Protein AF-A0A953UZE6-F1 (afdb_monomer_lite)

Foldseek 3Di:
DPLLVLLVVDDLVLLLVQLVCLLVLNNVSSLQSQLVVQLVVLLVVCVVVLVVVLVVLVVVLVPDDPPDPVSVVVNVVSVVVNVLSVVLSVQLSVQLSVLSNVLVVVVSSPCSVLSVQLNVLPPPDPDSSVSNSVSVVVVCVVVVVSVVSSVVSSVVSCCVGVVVVVCVVVVD

Sequence (172 aa):
MRMVDELMRCHASSIYSATRYAEQGRTINFYHIFNMQVRESADEAATPAVSGLKTLLKELREAWDPKRPDTKQSRTYVADLISTIDRKLKEFVERAETVGETTFRPVFEEDDELWRDCLKQRGQGSGYRDRVSKVINDWFHAHRDVPRKVDREVQKAWSSTLLAWANEIAGN

Structure (mmCIF, N/CA/C/O backbone):
data_AF-A0A953UZE6-F1
#
_entry.id   AF-A0A953UZE6-F1
#
loop_
_atom_site.group_PDB
_atom_site.id
_atom_site.type_symbol
_atom_site.label_atom_id
_atom_site.label_alt_id
_atom_site.label_comp_id
_atom_site.label_asym_id
_atom_site.label_entity_id
_atom_site.label_seq_id
_atom_site.pdbx_PDB_ins_code
_atom_site.Cartn_x
_atom_site.Cartn_y
_atom_site.Cartn_z
_atom_site.occupancy
_atom_site.B_iso_or_equiv
_atom_site.auth_seq_id
_atom_site.auth_comp_id
_atom_site.auth_asym_id
_atom_site.auth_atom_id
_atom_site.pdbx_PDB_model_num
ATOM 1 N N . MET A 1 1 ? -3.690 -10.760 5.249 1.00 50.03 1 MET A N 1
ATOM 2 C CA . MET A 1 1 ? -3.431 -9.414 5.793 1.00 50.03 1 MET A CA 1
ATOM 3 C C . MET A 1 1 ? -3.381 -9.497 7.318 1.00 50.03 1 MET A C 1
ATOM 5 O O . MET A 1 1 ? -4.368 -9.914 7.909 1.00 50.03 1 MET A O 1
ATOM 9 N N . ARG A 1 2 ? -2.234 -9.199 7.946 1.00 62.38 2 ARG A N 1
ATOM 10 C CA . ARG A 1 2 ? -1.991 -9.317 9.404 1.00 62.38 2 ARG A CA 1
ATOM 11 C C . ARG A 1 2 ? -2.183 -7.977 10.140 1.00 62.38 2 ARG A C 1
ATOM 13 O O . ARG A 1 2 ? -1.387 -7.590 10.979 1.00 62.38 2 ARG A O 1
ATOM 20 N N . MET A 1 3 ? -3.249 -7.244 9.820 1.00 65.81 3 MET A N 1
ATOM 21 C CA . MET A 1 3 ? -3.490 -5.892 10.361 1.00 65.81 3 MET A CA 1
ATOM 22 C C . MET A 1 3 ? -3.588 -5.812 11.886 1.00 65.81 3 MET A C 1
ATOM 24 O O . MET A 1 3 ? -3.191 -4.817 12.483 1.00 65.81 3 MET A O 1
ATOM 28 N N . VAL A 1 4 ? -4.101 -6.863 12.519 1.00 67.81 4 VAL A N 1
ATOM 29 C CA . VAL A 1 4 ? -4.247 -6.930 13.977 1.00 67.81 4 VAL A CA 1
ATOM 30 C C . VAL A 1 4 ? -2.894 -7.135 14.670 1.00 67.81 4 VAL A C 1
ATOM 32 O O . VAL A 1 4 ? -2.704 -6.673 15.793 1.00 67.81 4 VAL A O 1
ATOM 35 N N . ASP A 1 5 ? -1.923 -7.755 13.995 1.00 69.81 5 ASP A N 1
ATOM 36 C CA . ASP A 1 5 ? -0.592 -7.996 14.560 1.00 69.81 5 ASP A CA 1
ATOM 37 C C . ASP A 1 5 ? 0.222 -6.696 14.672 1.00 69.81 5 ASP A C 1
ATOM 39 O O . ASP A 1 5 ? 1.043 -6.556 15.577 1.00 69.81 5 ASP A O 1
ATOM 43 N N . GLU A 1 6 ? -0.038 -5.706 13.816 1.00 67.50 6 GLU A N 1
ATOM 44 C CA . GLU A 1 6 ? 0.666 -4.418 13.863 1.00 67.50 6 GLU A CA 1
ATOM 45 C C . GLU A 1 6 ? 0.171 -3.536 15.014 1.00 67.50 6 GLU A C 1
ATOM 47 O O . GLU A 1 6 ? 0.960 -2.901 15.716 1.00 67.50 6 GLU A O 1
ATOM 52 N N . LEU A 1 7 ? -1.126 -3.615 15.332 1.00 66.31 7 LEU A N 1
ATOM 53 C CA . LEU A 1 7 ? -1.678 -3.038 16.561 1.00 66.31 7 LEU A CA 1
ATOM 54 C C . LEU A 1 7 ? -1.009 -3.606 17.814 1.00 66.31 7 LEU A C 1
ATOM 56 O O . LEU A 1 7 ? -0.809 -2.888 18.796 1.00 66.31 7 LEU A O 1
ATOM 60 N N . MET A 1 8 ? -0.600 -4.877 17.775 1.00 66.00 8 MET A N 1
ATOM 61 C CA . MET A 1 8 ? 0.128 -5.502 18.876 1.00 66.00 8 MET A CA 1
ATOM 62 C C . MET A 1 8 ? 1.528 -4.918 19.079 1.00 66.00 8 MET A C 1
ATOM 64 O O . MET A 1 8 ? 2.077 -5.049 20.172 1.00 66.00 8 MET A O 1
ATOM 68 N N . ARG A 1 9 ? 2.115 -4.237 18.092 1.00 67.06 9 ARG A N 1
ATOM 69 C CA . ARG A 1 9 ? 3.428 -3.589 18.238 1.00 67.06 9 ARG A CA 1
ATOM 70 C C . ARG A 1 9 ? 3.341 -2.213 18.898 1.00 67.06 9 ARG A C 1
ATOM 72 O O . ARG A 1 9 ? 4.339 -1.728 19.429 1.00 67.06 9 ARG A O 1
ATOM 79 N N . CYS A 1 10 ? 2.157 -1.605 18.950 1.00 62.56 10 CYS A N 1
ATOM 80 C CA . CYS A 1 10 ? 1.950 -0.333 19.632 1.00 62.56 10 CYS A CA 1
ATOM 81 C C . CYS A 1 10 ? 1.932 -0.485 21.163 1.00 62.56 10 CYS A C 1
ATOM 83 O O . CYS A 1 10 ? 1.447 -1.472 21.726 1.00 62.56 10 CYS A O 1
ATOM 85 N N . HIS A 1 11 ? 2.421 0.541 21.865 1.00 58.88 11 HIS A N 1
ATOM 86 C CA . HIS A 1 11 ? 2.312 0.598 23.320 1.00 58.88 11 HIS A CA 1
ATOM 87 C C . HIS A 1 11 ? 0.842 0.760 23.746 1.00 58.88 11 HIS A C 1
ATOM 89 O O . HIS A 1 11 ? 0.073 1.491 23.119 1.00 58.88 11 HIS A O 1
ATOM 95 N N . ALA A 1 12 ? 0.450 0.128 24.857 1.00 64.62 12 ALA A N 1
ATOM 96 C CA . ALA A 1 12 ? -0.930 0.144 25.350 1.00 64.62 12 ALA A CA 1
ATOM 97 C C . ALA A 1 12 ? -1.476 1.569 25.587 1.00 64.62 12 ALA A C 1
ATOM 99 O O . ALA A 1 12 ? -2.662 1.819 25.380 1.00 64.62 12 ALA A O 1
ATOM 100 N N . SER A 1 13 ? -0.619 2.520 25.980 1.00 64.25 13 SER A N 1
ATOM 101 C CA . SER A 1 13 ? -1.008 3.932 26.127 1.00 64.25 13 SER A CA 1
ATOM 102 C C . SER A 1 13 ? -1.227 4.652 24.793 1.00 64.25 13 SER A C 1
ATOM 104 O O . SER A 1 13 ? -2.052 5.565 24.745 1.00 64.25 13 SER A O 1
ATOM 106 N N . SER A 1 14 ? -0.540 4.247 23.720 1.00 66.44 14 SER A N 1
ATOM 107 C CA . SER A 1 14 ? -0.747 4.777 22.367 1.00 66.44 14 SER A CA 1
ATOM 108 C C . SER A 1 14 ? -2.085 4.301 21.818 1.00 66.44 14 SER A C 1
ATOM 110 O O . SER A 1 14 ? -2.867 5.115 21.338 1.00 66.44 14 SER A O 1
ATOM 112 N N . ILE A 1 15 ? -2.392 3.013 22.011 1.00 68.31 15 ILE A N 1
ATOM 113 C CA . ILE A 1 15 ? -3.694 2.423 21.679 1.00 68.31 15 ILE A CA 1
ATOM 114 C C . ILE A 1 15 ? -4.797 3.127 22.465 1.00 68.31 15 ILE A C 1
ATOM 116 O O . ILE A 1 15 ? -5.766 3.582 21.877 1.00 68.31 15 ILE A O 1
ATOM 120 N N . TYR A 1 16 ? -4.630 3.294 23.780 1.00 69.19 16 TYR A N 1
ATOM 121 C CA . TYR A 1 16 ? -5.621 3.986 24.603 1.00 69.19 16 TYR A CA 1
ATOM 122 C C . TYR A 1 16 ? -5.838 5.446 24.195 1.00 69.19 16 TYR A C 1
ATOM 124 O O . TYR A 1 16 ? -6.974 5.911 24.134 1.00 69.19 16 TYR A O 1
ATOM 132 N N . SER A 1 17 ? -4.759 6.185 23.932 1.00 67.44 17 SER A N 1
ATOM 133 C CA . SER A 1 17 ? -4.872 7.562 23.449 1.00 67.44 17 SER A CA 1
ATOM 134 C C . SER A 1 17 ? -5.654 7.589 22.141 1.00 67.44 17 SER A C 1
ATOM 136 O O . SER A 1 17 ? -6.606 8.349 22.013 1.00 67.44 17 SER A O 1
ATOM 138 N N . ALA A 1 18 ? -5.314 6.703 21.209 1.00 67.88 18 ALA A N 1
ATOM 139 C CA . ALA A 1 18 ? -5.953 6.635 19.909 1.00 67.88 18 ALA A CA 1
ATOM 140 C C . ALA A 1 18 ? -7.442 6.229 19.999 1.00 67.88 18 ALA A C 1
ATOM 142 O O . ALA A 1 18 ? -8.262 6.864 19.346 1.00 67.88 18 ALA A O 1
ATOM 143 N N . THR A 1 19 ? -7.822 5.290 20.879 1.00 68.44 19 THR A N 1
ATOM 144 C CA . THR A 1 19 ? -9.236 4.940 21.133 1.00 68.44 19 THR A CA 1
ATOM 145 C C . THR A 1 19 ? -10.001 6.068 21.826 1.00 68.44 19 THR A C 1
ATOM 147 O O . THR A 1 19 ? -11.148 6.338 21.496 1.00 68.44 19 THR A O 1
ATOM 150 N N . ARG A 1 20 ? -9.381 6.762 22.792 1.00 67.00 20 ARG A N 1
ATOM 151 C CA . ARG A 1 20 ? -10.023 7.854 23.546 1.00 67.00 20 ARG A CA 1
ATOM 152 C C . ARG A 1 20 ? -10.293 9.066 22.668 1.00 67.00 20 ARG A C 1
ATOM 154 O O . ARG A 1 20 ? -11.317 9.722 22.815 1.00 67.00 20 ARG A O 1
ATOM 161 N N . TYR A 1 21 ? -9.344 9.393 21.802 1.00 64.88 21 TYR A N 1
ATOM 162 C CA . TYR A 1 21 ? -9.505 10.487 20.861 1.00 64.88 21 TYR A CA 1
ATOM 163 C C . TYR A 1 21 ? -10.455 10.126 19.719 1.00 64.88 21 TYR A C 1
ATOM 165 O O . TYR A 1 21 ? -10.995 11.038 19.101 1.00 64.88 21 TYR A O 1
ATOM 173 N N . ALA A 1 22 ? -10.719 8.836 19.487 1.00 61.31 22 ALA A N 1
ATOM 174 C CA . ALA A 1 22 ? -11.682 8.403 18.490 1.00 61.31 22 ALA A CA 1
ATOM 175 C C . ALA A 1 22 ? -13.119 8.817 18.812 1.00 61.31 22 ALA A C 1
ATOM 177 O O . ALA A 1 22 ? -13.732 9.506 18.005 1.00 61.31 22 ALA A O 1
ATOM 178 N N . GLU A 1 23 ? -13.577 8.578 20.044 1.00 57.94 23 GLU A N 1
ATOM 179 C CA . GLU A 1 23 ? -14.862 9.105 20.543 1.00 57.94 23 GLU A CA 1
ATOM 180 C C . GLU A 1 23 ? -14.940 10.649 20.539 1.00 57.94 23 GLU A C 1
ATOM 182 O O . GLU A 1 23 ? -16.007 11.227 20.726 1.00 57.94 23 GLU A O 1
ATOM 187 N N . GLN A 1 24 ? -13.809 11.344 20.365 1.00 62.62 24 GLN A N 1
ATOM 188 C CA . GLN A 1 24 ? -13.719 12.808 20.320 1.00 62.62 24 GLN A CA 1
ATOM 189 C C . GLN A 1 24 ? -13.475 13.353 18.900 1.00 62.62 24 GLN A C 1
ATOM 191 O O . GLN A 1 24 ? -13.168 14.539 18.758 1.00 62.62 24 GLN A O 1
ATOM 196 N N . GLY A 1 25 ? -13.546 12.507 17.863 1.00 53.44 25 GLY A N 1
ATOM 197 C CA . GLY A 1 25 ? -13.316 12.898 16.465 1.00 53.44 25 GLY A CA 1
ATOM 198 C C . GLY A 1 25 ? -11.860 13.260 16.130 1.00 53.44 25 GLY A C 1
ATOM 199 O O . GLY A 1 25 ? -11.604 14.046 15.223 1.00 53.44 25 GLY A O 1
ATOM 200 N N . ARG A 1 26 ? -10.882 12.747 16.888 1.00 53.38 26 ARG A N 1
ATOM 201 C CA . ARG A 1 26 ? -9.434 13.021 16.752 1.00 53.38 26 ARG A CA 1
ATOM 202 C C . ARG A 1 26 ? -8.648 11.718 16.516 1.00 53.38 26 ARG A C 1
ATOM 204 O O . ARG A 1 26 ? -7.727 11.367 17.245 1.00 53.38 26 ARG A O 1
ATOM 211 N N . THR A 1 27 ? -9.023 10.978 15.484 1.00 55.41 27 THR A N 1
ATOM 212 C CA . THR A 1 27 ? -8.652 9.573 15.198 1.00 55.41 27 THR A CA 1
ATOM 213 C C . THR A 1 27 ? -7.333 9.351 14.446 1.00 55.41 27 THR A C 1
ATOM 215 O O . THR A 1 27 ? -7.016 8.213 14.100 1.00 55.41 27 THR A O 1
ATOM 218 N N . ILE A 1 28 ? -6.528 10.398 14.230 1.00 54.62 28 ILE A N 1
ATOM 219 C CA . ILE A 1 28 ? -5.357 10.412 13.321 1.00 54.62 28 ILE A CA 1
ATOM 220 C C . ILE A 1 28 ? -4.417 9.200 13.498 1.00 54.62 28 ILE A C 1
ATOM 222 O O . ILE A 1 28 ? -3.825 8.729 12.531 1.00 54.62 28 ILE A O 1
ATOM 226 N N . ASN A 1 29 ? -4.298 8.655 14.713 1.00 67.19 29 ASN A N 1
ATOM 227 C CA . ASN A 1 29 ? -3.326 7.605 15.013 1.00 67.19 29 ASN A CA 1
ATOM 228 C C . ASN A 1 29 ? -3.751 6.185 14.578 1.00 67.19 29 ASN A C 1
ATOM 230 O O . ASN A 1 29 ? -2.892 5.397 14.198 1.00 67.19 29 ASN A O 1
ATOM 234 N N . PHE A 1 30 ? -5.045 5.832 14.607 1.00 70.94 30 PHE A N 1
ATOM 235 C CA . PHE A 1 30 ? -5.474 4.458 14.281 1.00 70.94 30 PHE A CA 1
ATOM 236 C C . PHE A 1 30 ? -5.457 4.192 12.775 1.00 70.94 30 PHE A C 1
ATOM 238 O O . PHE A 1 30 ? -4.978 3.150 12.336 1.00 70.94 30 PHE A O 1
ATOM 245 N N . TYR A 1 31 ? -5.922 5.152 11.972 1.00 76.25 31 TYR A N 1
ATOM 246 C CA . TYR A 1 31 ? -5.937 5.011 10.510 1.00 76.25 31 TYR A CA 1
ATOM 247 C C . TYR A 1 31 ? -4.535 4.956 9.954 1.00 76.25 31 TYR A C 1
ATOM 249 O O . TYR A 1 31 ? -4.252 4.123 9.106 1.00 76.25 31 TYR A O 1
ATOM 257 N N . HIS A 1 32 ? -3.638 5.777 10.495 1.00 78.00 32 HIS A N 1
ATOM 258 C CA . HIS A 1 32 ? -2.248 5.773 10.082 1.00 78.00 32 HIS A CA 1
ATOM 259 C C . HIS A 1 32 ? -1.605 4.382 10.221 1.00 78.00 32 HIS A C 1
ATOM 261 O O . HIS A 1 32 ? -0.961 3.931 9.279 1.00 78.00 32 HIS A O 1
ATOM 267 N N . ILE A 1 33 ? -1.861 3.660 11.323 1.00 79.88 33 ILE A N 1
ATOM 268 C CA . ILE A 1 33 ? -1.364 2.283 11.518 1.00 79.88 33 ILE A CA 1
ATOM 269 C C . ILE A 1 33 ? -1.878 1.351 10.412 1.00 79.88 33 ILE A C 1
ATOM 271 O O . ILE A 1 33 ? -1.099 0.619 9.803 1.00 79.88 33 ILE A O 1
ATOM 275 N N . PHE A 1 34 ? -3.177 1.389 10.110 1.00 82.50 34 PHE A N 1
ATOM 276 C CA . PHE A 1 34 ? -3.745 0.527 9.072 1.00 82.50 34 PHE A CA 1
ATOM 277 C C . PHE A 1 34 ? -3.267 0.900 7.666 1.00 82.50 34 PHE A C 1
ATOM 279 O O . PHE A 1 34 ? -2.978 0.009 6.871 1.00 82.50 34 PHE A O 1
ATOM 286 N N . ASN A 1 35 ? -3.137 2.191 7.359 1.00 85.50 35 ASN A N 1
ATOM 287 C CA . ASN A 1 35 ? -2.665 2.671 6.059 1.00 85.50 35 ASN A CA 1
ATOM 288 C C . ASN A 1 35 ? -1.215 2.243 5.817 1.00 85.50 35 ASN A C 1
ATOM 290 O O . ASN A 1 35 ? -0.897 1.721 4.747 1.00 85.50 35 ASN A O 1
ATOM 294 N N . MET A 1 36 ? -0.364 2.387 6.839 1.00 85.19 36 MET A N 1
ATOM 295 C CA . MET A 1 36 ? 1.013 1.896 6.822 1.00 85.19 36 MET A CA 1
ATOM 296 C C . MET A 1 36 ? 1.058 0.380 6.619 1.00 85.19 36 MET A C 1
ATOM 298 O O . MET A 1 36 ? 1.829 -0.100 5.796 1.00 85.19 36 MET A O 1
ATOM 302 N N . GLN A 1 37 ? 0.163 -0.382 7.253 1.00 86.44 37 GLN A N 1
ATOM 303 C CA . GLN A 1 37 ? 0.103 -1.824 7.019 1.00 86.44 37 GLN A CA 1
ATOM 304 C C . GLN A 1 37 ? -0.305 -2.182 5.581 1.00 86.44 37 GLN A C 1
ATOM 306 O O . GLN A 1 37 ? 0.212 -3.154 5.024 1.00 86.44 37 GLN A O 1
ATOM 311 N N . VAL A 1 38 ? -1.241 -1.446 4.965 1.00 90.44 38 VAL A N 1
ATOM 312 C CA . VAL A 1 38 ? -1.599 -1.660 3.549 1.00 90.44 38 VAL A CA 1
ATOM 313 C C . VAL A 1 38 ? -0.391 -1.392 2.660 1.00 90.44 38 VAL A C 1
ATOM 315 O O . VAL A 1 38 ? -0.090 -2.206 1.788 1.00 90.44 38 VAL A O 1
ATOM 318 N N . ARG A 1 39 ? 0.319 -0.290 2.919 1.00 92.75 39 ARG A N 1
ATOM 319 C CA . ARG A 1 39 ? 1.554 0.086 2.229 1.00 92.75 39 ARG A CA 1
ATOM 320 C C . ARG A 1 39 ? 2.602 -1.028 2.306 1.00 92.75 39 ARG A C 1
ATOM 322 O O . ARG A 1 39 ? 3.094 -1.465 1.271 1.00 92.75 39 ARG A O 1
ATOM 329 N N . GLU A 1 40 ? 2.906 -1.504 3.509 1.00 90.88 40 GLU A N 1
ATOM 330 C CA . GLU A 1 40 ? 3.897 -2.562 3.745 1.00 90.88 40 GLU A CA 1
ATOM 331 C C . GLU A 1 40 ? 3.486 -3.881 3.090 1.00 90.88 40 GLU A C 1
ATOM 333 O O . GLU A 1 40 ? 4.273 -4.488 2.372 1.00 90.88 40 GLU A O 1
ATOM 338 N N . SER A 1 41 ? 2.223 -4.289 3.246 1.00 89.38 41 SER A N 1
ATOM 339 C CA . SER A 1 41 ? 1.722 -5.531 2.638 1.00 89.38 41 SER A CA 1
ATOM 340 C C . SER A 1 41 ? 1.776 -5.477 1.106 1.00 89.38 41 SER A C 1
ATOM 342 O O . SER A 1 41 ? 2.034 -6.489 0.455 1.00 89.38 41 SER A O 1
ATOM 344 N N . ALA A 1 42 ? 1.519 -4.304 0.521 1.00 92.88 42 ALA A N 1
ATOM 345 C CA . ALA A 1 42 ? 1.618 -4.087 -0.916 1.00 92.88 42 ALA A CA 1
ATOM 346 C C . ALA A 1 42 ? 3.076 -4.151 -1.398 1.00 92.88 42 ALA A C 1
ATOM 348 O O . ALA A 1 42 ? 3.351 -4.804 -2.406 1.00 92.88 42 ALA A O 1
ATOM 349 N N . ASP A 1 43 ? 4.005 -3.524 -0.673 1.00 94.12 43 ASP A N 1
ATOM 350 C CA . ASP A 1 43 ? 5.436 -3.555 -0.989 1.00 94.12 43 ASP A CA 1
ATOM 351 C C . ASP A 1 43 ? 6.014 -4.975 -0.885 1.00 94.12 43 ASP A C 1
ATOM 353 O O . ASP A 1 43 ? 6.666 -5.458 -1.816 1.00 94.12 43 ASP A O 1
ATOM 357 N N . GLU A 1 44 ? 5.686 -5.701 0.188 1.00 93.06 44 GLU A N 1
ATOM 358 C CA . GLU A 1 44 ? 6.066 -7.105 0.379 1.00 93.06 44 GLU A CA 1
ATOM 359 C C . GLU A 1 44 ? 5.547 -8.000 -0.754 1.00 93.06 44 GLU A C 1
ATOM 361 O O . GLU A 1 44 ? 6.278 -8.856 -1.258 1.00 93.06 44 GLU A O 1
ATOM 366 N N . ALA A 1 45 ? 4.300 -7.796 -1.192 1.00 91.19 45 ALA A N 1
ATOM 367 C CA . ALA A 1 45 ? 3.701 -8.576 -2.271 1.00 91.19 45 ALA A CA 1
ATOM 368 C C . ALA A 1 45 ? 4.306 -8.256 -3.650 1.00 91.19 45 ALA A C 1
ATOM 370 O O . ALA A 1 45 ? 4.451 -9.151 -4.487 1.00 91.19 45 ALA A O 1
ATOM 371 N N . ALA A 1 46 ? 4.663 -6.995 -3.902 1.00 93.25 46 ALA A N 1
ATOM 372 C CA . ALA A 1 46 ? 5.203 -6.543 -5.183 1.00 93.25 46 ALA A CA 1
ATOM 373 C C . ALA A 1 46 ? 6.706 -6.819 -5.346 1.00 93.25 46 ALA A C 1
ATOM 375 O O . ALA A 1 46 ? 7.175 -7.085 -6.461 1.00 93.25 46 ALA A O 1
ATOM 376 N N . THR A 1 47 ? 7.461 -6.769 -4.247 1.00 93.06 47 THR A N 1
ATOM 377 C CA . THR A 1 47 ? 8.928 -6.845 -4.243 1.00 93.06 47 THR A CA 1
ATOM 378 C C . THR A 1 47 ? 9.487 -8.063 -4.986 1.00 93.06 47 THR A C 1
ATOM 380 O O . THR A 1 47 ? 10.411 -7.869 -5.783 1.00 93.06 47 THR A O 1
ATOM 383 N N . PRO A 1 48 ? 8.970 -9.297 -4.817 1.00 94.62 48 PRO A N 1
ATOM 384 C CA . PRO A 1 48 ? 9.496 -10.461 -5.530 1.00 94.62 48 PRO A CA 1
ATOM 385 C C . PRO A 1 48 ? 9.395 -10.331 -7.056 1.00 94.62 48 PRO A C 1
ATOM 387 O O . PRO A 1 48 ? 10.374 -10.583 -7.760 1.00 94.62 48 PRO A O 1
ATOM 390 N N . ALA A 1 49 ? 8.244 -9.887 -7.570 1.00 91.50 49 ALA A N 1
ATOM 391 C CA . ALA A 1 49 ? 8.016 -9.740 -9.008 1.00 91.50 49 ALA A CA 1
ATOM 392 C C . ALA A 1 49 ? 8.900 -8.637 -9.609 1.00 91.50 49 ALA A C 1
ATOM 394 O O . ALA A 1 49 ? 9.555 -8.841 -10.634 1.00 91.50 49 ALA A O 1
ATOM 395 N N . VAL A 1 50 ? 8.975 -7.486 -8.934 1.00 93.62 50 VAL A N 1
ATOM 396 C CA . VAL A 1 50 ? 9.818 -6.361 -9.361 1.00 93.62 50 VAL A CA 1
ATOM 397 C C . VAL A 1 50 ? 11.301 -6.728 -9.308 1.00 93.62 50 VAL A C 1
ATOM 399 O O . VAL A 1 50 ? 12.045 -6.439 -10.246 1.00 93.62 50 VAL A O 1
ATOM 402 N N . SER A 1 51 ? 11.739 -7.404 -8.247 1.00 94.38 51 SER A N 1
ATOM 403 C CA . SER A 1 51 ? 13.132 -7.833 -8.098 1.00 94.38 51 SER A CA 1
ATOM 404 C C . SER A 1 51 ? 13.529 -8.838 -9.174 1.00 94.38 51 SER A C 1
ATOM 406 O O . SER A 1 51 ? 14.593 -8.683 -9.770 1.00 94.38 51 SER A O 1
ATOM 408 N N . GLY A 1 52 ? 12.663 -9.809 -9.483 1.00 94.31 52 GLY A N 1
ATOM 409 C CA . GLY A 1 52 ? 12.892 -10.770 -10.564 1.00 94.31 52 GLY A CA 1
ATOM 410 C C . GLY A 1 52 ? 13.094 -10.087 -11.919 1.00 94.31 52 GLY A C 1
ATOM 411 O O . GLY A 1 52 ? 14.089 -10.340 -12.596 1.00 94.31 52 GLY A O 1
ATOM 412 N N . LEU A 1 53 ? 12.216 -9.145 -12.277 1.00 92.88 53 LEU A N 1
ATOM 413 C CA . LEU A 1 53 ? 12.349 -8.368 -13.514 1.00 92.88 53 LEU A CA 1
ATOM 414 C C . LEU A 1 53 ? 13.649 -7.550 -13.545 1.00 92.88 53 LEU A C 1
ATOM 416 O O . LEU A 1 53 ? 14.366 -7.547 -14.546 1.00 92.88 53 LEU A O 1
ATOM 420 N N . LYS A 1 54 ? 13.985 -6.872 -12.441 1.00 94.75 54 LYS A N 1
ATOM 421 C CA . LYS A 1 54 ? 15.226 -6.090 -12.342 1.00 94.75 54 LYS A CA 1
ATOM 422 C C . LYS A 1 54 ? 16.467 -6.965 -12.492 1.00 94.75 54 LYS A C 1
ATOM 424 O O . LYS A 1 54 ? 17.441 -6.504 -13.083 1.00 94.75 54 LYS A O 1
ATOM 429 N N . THR A 1 55 ? 16.454 -8.186 -11.965 1.00 96.56 55 THR A N 1
ATOM 430 C CA . THR A 1 55 ? 17.554 -9.143 -12.135 1.00 96.56 55 THR A CA 1
ATOM 431 C C . THR A 1 55 ? 17.736 -9.502 -13.606 1.00 96.56 55 THR A C 1
ATOM 433 O O . THR A 1 55 ? 18.828 -9.299 -14.128 1.00 96.56 55 THR A O 1
ATOM 436 N N . LEU A 1 56 ? 16.662 -9.884 -14.306 1.00 94.44 56 LEU A N 1
ATOM 437 C CA . LEU A 1 56 ? 16.717 -10.205 -15.739 1.00 94.44 56 LEU A CA 1
ATOM 438 C C . LEU A 1 56 ? 17.251 -9.035 -16.581 1.00 94.44 56 LEU A C 1
ATOM 440 O O . LEU A 1 56 ? 18.079 -9.221 -17.471 1.00 94.44 56 LEU A O 1
ATOM 444 N N . LEU A 1 57 ? 16.821 -7.807 -16.279 1.00 93.50 57 LEU A N 1
ATOM 445 C CA . LEU A 1 57 ? 17.309 -6.608 -16.963 1.00 93.50 57 LEU A CA 1
ATOM 446 C C . LEU A 1 57 ? 18.800 -6.350 -16.695 1.00 93.50 57 LEU A C 1
ATOM 448 O O . LEU A 1 57 ? 19.534 -5.963 -17.603 1.00 93.50 57 LEU A O 1
ATOM 452 N N . LYS A 1 58 ? 19.277 -6.570 -15.467 1.00 93.62 58 LYS A N 1
ATOM 453 C CA . LYS A 1 58 ? 20.704 -6.426 -15.139 1.00 93.62 58 LYS A CA 1
ATOM 454 C C . LYS A 1 58 ? 21.553 -7.464 -15.864 1.00 93.62 58 LYS A C 1
ATOM 456 O O . LYS A 1 58 ? 22.555 -7.084 -16.462 1.00 93.62 58 LYS A O 1
ATOM 461 N N . GLU A 1 59 ? 21.123 -8.722 -15.866 1.00 93.38 59 GLU A N 1
ATOM 462 C CA . GLU A 1 59 ? 21.796 -9.813 -16.577 1.00 93.38 59 GLU A CA 1
ATOM 463 C C . GLU A 1 59 ? 21.862 -9.533 -18.084 1.00 93.38 59 GLU A C 1
ATOM 465 O O . GLU A 1 59 ? 22.935 -9.616 -18.682 1.00 93.38 59 GLU A O 1
ATOM 470 N N . LEU A 1 60 ? 20.750 -9.092 -18.687 1.00 89.75 60 LEU A N 1
ATOM 471 C CA . LEU A 1 60 ? 20.705 -8.680 -20.092 1.00 89.75 60 LEU A CA 1
ATOM 472 C C . LEU A 1 60 ? 21.711 -7.558 -20.388 1.00 89.75 60 LEU A C 1
ATOM 474 O O . LEU A 1 60 ? 22.437 -7.606 -21.380 1.00 89.75 60 LEU A O 1
ATOM 478 N N . ARG A 1 61 ? 21.784 -6.554 -19.507 1.00 88.81 61 ARG A N 1
ATOM 479 C CA . ARG A 1 61 ? 22.718 -5.429 -19.641 1.00 88.81 61 ARG A CA 1
ATOM 480 C C . ARG A 1 61 ? 24.181 -5.868 -19.553 1.00 88.81 61 ARG A C 1
ATOM 482 O O . ARG A 1 61 ? 25.032 -5.275 -20.217 1.00 88.81 61 ARG A O 1
ATOM 489 N N . GLU A 1 62 ? 24.478 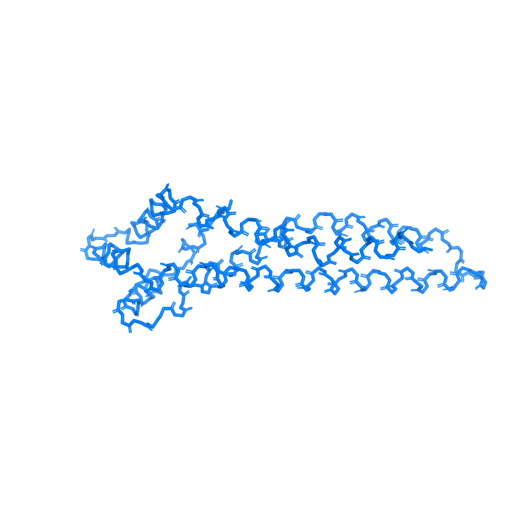-6.841 -18.699 1.00 87.94 62 GLU A N 1
ATOM 490 C CA . GLU A 1 62 ? 25.829 -7.356 -18.453 1.00 87.94 62 GLU A CA 1
ATOM 491 C C . GLU A 1 62 ? 26.303 -8.314 -19.547 1.00 87.94 62 GLU A C 1
ATOM 493 O O . GLU A 1 62 ? 27.492 -8.319 -19.867 1.00 87.94 62 GLU A O 1
ATOM 498 N N . ALA A 1 63 ? 25.384 -9.044 -20.183 1.00 87.06 63 ALA A N 1
ATOM 499 C CA . ALA A 1 63 ? 2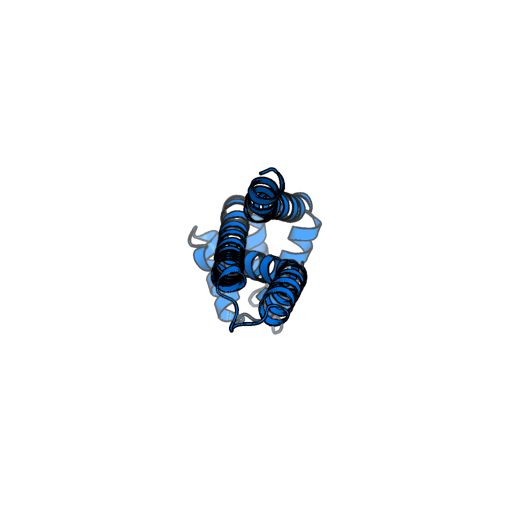5.682 -9.910 -21.320 1.00 87.06 63 ALA A CA 1
ATOM 500 C C . ALA A 1 63 ? 26.200 -9.142 -22.554 1.00 87.06 63 ALA A C 1
ATOM 502 O O . ALA A 1 63 ? 26.874 -9.718 -23.410 1.00 87.06 63 ALA A O 1
ATOM 503 N N . TRP A 1 64 ? 25.907 -7.842 -22.669 1.00 86.00 64 TRP A N 1
ATOM 504 C CA . TRP A 1 64 ? 26.353 -7.024 -23.795 1.00 86.00 64 TRP A CA 1
ATOM 505 C C . TRP A 1 64 ? 27.785 -6.505 -23.634 1.00 86.00 64 TRP A C 1
ATOM 507 O O . TRP A 1 64 ? 28.106 -5.831 -22.653 1.00 86.00 64 TRP A O 1
ATOM 517 N N . ASP A 1 65 ? 28.619 -6.718 -24.660 1.00 80.31 65 ASP A N 1
ATOM 518 C CA . ASP A 1 65 ? 30.007 -6.239 -24.699 1.00 80.31 65 ASP A CA 1
ATOM 519 C C . ASP A 1 65 ? 30.069 -4.702 -24.567 1.00 80.31 65 ASP A C 1
ATOM 521 O O . ASP A 1 65 ? 29.588 -3.998 -25.459 1.00 80.31 65 ASP A O 1
ATOM 525 N N . PRO A 1 66 ? 30.665 -4.154 -23.488 1.00 72.44 66 PRO A N 1
ATOM 526 C CA . PRO A 1 66 ? 30.742 -2.713 -23.247 1.00 72.44 66 PRO A CA 1
ATOM 527 C C . PRO A 1 66 ? 31.611 -1.959 -24.258 1.00 72.44 66 PRO A C 1
ATOM 529 O O . PRO A 1 66 ? 31.546 -0.731 -24.309 1.00 72.44 66 PRO A O 1
ATOM 532 N N . LYS A 1 67 ? 32.455 -2.657 -25.027 1.00 76.38 67 LYS A N 1
ATOM 533 C CA . LYS A 1 67 ? 33.379 -2.037 -25.985 1.00 76.38 67 LYS A CA 1
ATOM 534 C C . LYS A 1 67 ? 32.742 -1.783 -27.346 1.00 76.38 67 LYS A C 1
ATOM 536 O O . LYS A 1 67 ? 33.346 -1.090 -28.165 1.00 76.38 67 LYS A O 1
ATOM 541 N N . ARG A 1 68 ? 31.546 -2.322 -27.600 1.00 77.50 68 ARG A N 1
ATOM 542 C CA . ARG A 1 68 ? 30.863 -2.113 -28.873 1.00 77.50 68 ARG A CA 1
ATOM 543 C C . ARG A 1 68 ? 29.967 -0.862 -28.830 1.00 77.50 68 ARG A C 1
ATOM 545 O O . ARG A 1 68 ? 29.200 -0.686 -27.886 1.00 77.50 68 ARG A O 1
ATOM 552 N N . PRO A 1 69 ? 30.049 0.038 -29.825 1.00 72.31 69 PRO A N 1
ATOM 553 C CA . PRO A 1 69 ? 29.243 1.262 -29.840 1.00 72.31 69 PRO A CA 1
ATOM 554 C C . PRO A 1 69 ? 27.729 1.016 -29.938 1.00 72.31 69 PRO A C 1
ATOM 556 O O . PRO A 1 69 ? 26.951 1.790 -29.386 1.00 72.31 69 PRO A O 1
ATOM 559 N N . ASP A 1 70 ? 27.322 -0.060 -30.613 1.00 75.88 70 ASP A N 1
ATOM 560 C CA . ASP A 1 70 ? 25.931 -0.487 -30.825 1.00 75.88 70 ASP A CA 1
ATOM 561 C C . ASP A 1 70 ? 25.245 -0.960 -29.531 1.00 75.88 70 ASP A C 1
ATOM 563 O O . ASP A 1 70 ? 24.042 -0.772 -29.360 1.00 75.88 70 ASP A O 1
ATOM 567 N N . THR A 1 71 ? 25.998 -1.497 -28.569 1.00 81.50 71 THR A N 1
ATO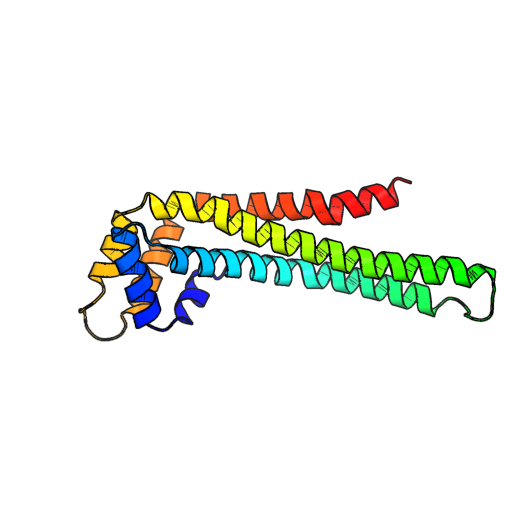M 568 C CA . THR A 1 71 ? 25.454 -1.947 -27.277 1.00 81.50 71 THR A CA 1
ATOM 569 C C . THR A 1 71 ? 25.314 -0.817 -26.259 1.00 81.50 71 THR A C 1
ATOM 571 O O . THR A 1 71 ? 24.537 -0.937 -25.308 1.00 81.50 71 THR A O 1
ATOM 574 N N . LYS A 1 72 ? 26.038 0.298 -26.435 1.00 82.75 72 LYS A N 1
ATOM 575 C CA . LYS A 1 72 ? 26.030 1.424 -25.488 1.00 82.75 72 LYS A CA 1
ATOM 576 C C . LYS A 1 72 ? 24.624 1.997 -25.304 1.00 82.75 72 LYS A C 1
ATOM 578 O O . LYS A 1 72 ? 24.206 2.209 -24.169 1.00 82.75 72 LYS A O 1
ATOM 583 N N . GLN A 1 73 ? 23.895 2.216 -26.399 1.00 84.31 73 GLN A N 1
ATOM 584 C CA . GLN A 1 73 ? 22.533 2.756 -26.357 1.00 84.31 73 GLN A CA 1
ATOM 585 C C . GLN A 1 73 ? 21.569 1.799 -25.644 1.00 84.31 73 GLN A C 1
ATOM 587 O O . GLN A 1 73 ? 20.847 2.223 -24.743 1.00 84.31 73 GLN A O 1
ATOM 592 N N . SER A 1 74 ? 21.612 0.507 -25.975 1.00 87.56 74 SER A N 1
ATOM 593 C CA . SER A 1 74 ? 20.777 -0.521 -25.340 1.00 87.56 74 SER A CA 1
ATOM 594 C C . SER A 1 74 ? 21.055 -0.646 -23.840 1.00 87.56 74 SER A C 1
ATOM 596 O O . SER A 1 74 ? 20.130 -0.764 -23.040 1.00 87.56 74 SER A O 1
ATOM 598 N N . ARG A 1 75 ? 22.324 -0.551 -23.424 1.00 88.25 75 ARG A N 1
ATOM 599 C CA . ARG A 1 75 ? 22.714 -0.578 -22.004 1.00 88.25 75 ARG A CA 1
ATOM 600 C C . ARG A 1 75 ? 22.166 0.614 -21.225 1.00 88.25 75 ARG A C 1
ATOM 602 O O . ARG A 1 75 ? 21.712 0.425 -20.096 1.00 88.25 75 ARG A O 1
ATOM 609 N N . THR A 1 76 ? 22.214 1.812 -21.811 1.00 89.12 76 THR A N 1
ATOM 610 C CA . THR A 1 76 ? 21.610 3.014 -21.218 1.00 89.12 76 THR A CA 1
ATOM 611 C C . THR A 1 76 ? 20.101 2.842 -21.095 1.00 89.12 76 THR A C 1
ATOM 613 O O . THR A 1 76 ? 19.568 2.993 -20.003 1.00 89.12 76 THR A O 1
ATOM 616 N N . TYR A 1 77 ? 19.437 2.400 -22.165 1.00 90.00 77 TYR A N 1
ATOM 617 C CA . TYR A 1 77 ? 17.995 2.156 -22.158 1.00 90.00 77 TYR A CA 1
ATOM 618 C C . TYR A 1 77 ? 17.571 1.164 -21.064 1.00 90.00 77 TYR A C 1
ATOM 620 O O . TYR A 1 77 ? 16.634 1.420 -20.313 1.00 90.00 77 TYR A O 1
ATOM 628 N N . VAL A 1 78 ? 18.302 0.059 -20.895 1.00 92.25 78 VAL A N 1
ATOM 629 C CA . VAL A 1 78 ? 18.020 -0.903 -19.818 1.00 92.25 78 VAL A CA 1
ATOM 630 C C . VAL A 1 78 ? 18.244 -0.299 -18.426 1.00 92.25 78 VAL A C 1
ATOM 632 O O . VAL A 1 78 ? 17.481 -0.585 -17.503 1.00 92.25 78 VAL A O 1
ATOM 635 N N . ALA A 1 79 ? 19.254 0.556 -18.245 1.00 91.88 79 ALA A N 1
ATOM 636 C CA . ALA A 1 79 ? 19.445 1.267 -16.980 1.00 91.88 79 ALA A CA 1
ATOM 637 C C . ALA A 1 79 ? 18.282 2.234 -16.678 1.00 91.88 79 ALA A C 1
ATOM 639 O O . ALA A 1 79 ? 17.824 2.310 -15.531 1.00 91.88 79 ALA A O 1
ATOM 640 N N . ASP A 1 80 ? 17.764 2.910 -17.702 1.00 93.19 80 ASP A N 1
ATOM 641 C CA . ASP A 1 80 ? 16.605 3.799 -17.593 1.00 93.19 80 ASP A CA 1
ATOM 642 C C . ASP A 1 80 ? 15.320 3.018 -17.275 1.00 93.19 80 ASP A C 1
ATOM 644 O O . ASP A 1 80 ? 14.516 3.453 -16.442 1.00 93.19 80 ASP A O 1
ATOM 648 N N . LEU A 1 81 ? 15.147 1.825 -17.858 1.00 94.06 81 LEU A N 1
ATOM 649 C CA . LEU A 1 81 ? 14.050 0.912 -17.522 1.00 94.06 81 LEU A CA 1
ATOM 650 C C . LEU A 1 81 ? 14.098 0.485 -16.054 1.00 94.06 81 LEU A C 1
ATOM 652 O O . LEU A 1 81 ? 13.087 0.587 -15.363 1.00 94.06 81 LEU A O 1
ATOM 656 N N . ILE A 1 82 ? 15.263 0.066 -15.551 1.00 94.88 82 ILE A N 1
ATOM 657 C CA . ILE A 1 82 ? 15.435 -0.319 -14.139 1.00 94.88 82 ILE A CA 1
ATOM 658 C C . ILE A 1 82 ? 15.050 0.843 -13.212 1.00 94.88 82 ILE A C 1
ATOM 660 O O . ILE A 1 82 ? 14.308 0.647 -12.250 1.00 94.88 82 ILE A O 1
ATOM 664 N N . SER A 1 83 ? 15.503 2.058 -13.528 1.00 95.38 83 SER A N 1
ATOM 665 C CA . SER A 1 83 ? 15.184 3.261 -12.748 1.00 95.38 83 SER A CA 1
ATOM 666 C C . SER A 1 83 ? 13.691 3.607 -12.804 1.00 95.38 83 SER A C 1
ATOM 668 O O . SER A 1 83 ? 13.095 4.048 -11.820 1.00 95.38 83 SER A O 1
ATOM 670 N N . THR A 1 84 ? 13.055 3.380 -13.954 1.00 95.25 84 THR A N 1
ATOM 671 C CA . THR A 1 84 ? 11.616 3.602 -14.128 1.00 95.25 84 THR A CA 1
ATOM 672 C C . THR A 1 84 ? 10.789 2.590 -13.343 1.00 95.25 84 THR A C 1
ATOM 674 O O . THR A 1 84 ? 9.808 2.989 -12.717 1.00 95.25 84 THR A O 1
ATOM 677 N N . ILE A 1 85 ? 11.208 1.324 -13.306 1.00 95.25 85 ILE A N 1
ATOM 678 C CA . ILE A 1 85 ? 10.581 0.282 -12.483 1.00 95.25 85 ILE A CA 1
ATOM 679 C C . ILE A 1 85 ? 10.596 0.685 -11.006 1.00 95.25 85 ILE A C 1
ATOM 681 O O . ILE A 1 85 ? 9.562 0.594 -10.349 1.00 95.25 85 ILE A O 1
ATOM 685 N N . ASP A 1 86 ? 11.721 1.198 -10.499 1.00 95.31 86 ASP A N 1
ATOM 686 C CA . ASP A 1 86 ? 11.827 1.650 -9.105 1.00 95.31 86 ASP A CA 1
ATOM 687 C C . ASP A 1 86 ? 10.861 2.796 -8.792 1.00 95.31 86 ASP A C 1
ATOM 689 O O . ASP A 1 86 ? 10.164 2.785 -7.774 1.00 95.31 86 ASP A O 1
ATOM 693 N N . ARG A 1 87 ? 10.743 3.761 -9.708 1.00 95.75 87 ARG A N 1
ATOM 694 C CA . ARG A 1 87 ? 9.763 4.845 -9.585 1.00 95.75 87 ARG A CA 1
ATOM 695 C C . ARG A 1 87 ? 8.325 4.325 -9.618 1.00 95.75 87 ARG A C 1
ATOM 697 O O . ARG A 1 87 ? 7.497 4.813 -8.855 1.00 95.75 87 ARG A O 1
ATOM 704 N N . LYS A 1 88 ? 8.024 3.349 -10.478 1.00 95.44 88 LYS A N 1
ATOM 705 C CA . LYS A 1 88 ? 6.683 2.765 -10.610 1.00 95.44 88 LYS A CA 1
ATOM 706 C C . LYS A 1 88 ? 6.292 1.908 -9.407 1.00 95.44 88 LYS A C 1
ATOM 708 O O . LYS A 1 88 ? 5.141 1.972 -8.987 1.00 95.44 88 LYS A O 1
ATOM 713 N N . LEU A 1 89 ? 7.239 1.182 -8.810 1.00 95.56 89 LEU A N 1
ATOM 714 C CA . LEU A 1 89 ? 7.029 0.490 -7.538 1.00 95.56 89 LEU A CA 1
ATOM 715 C C . LEU A 1 89 ? 6.725 1.489 -6.417 1.00 95.56 89 LEU A C 1
ATOM 717 O O . LEU A 1 89 ? 5.737 1.325 -5.707 1.00 95.56 89 LEU A O 1
ATOM 721 N N . LYS A 1 90 ? 7.513 2.564 -6.301 1.00 95.75 90 LYS A N 1
ATOM 722 C CA . LYS A 1 90 ? 7.255 3.619 -5.313 1.00 95.75 90 LYS A CA 1
ATOM 723 C C . LYS A 1 90 ? 5.867 4.246 -5.492 1.00 95.75 90 LYS A C 1
ATOM 725 O O . LYS A 1 90 ? 5.129 4.364 -4.519 1.00 95.75 90 LYS A O 1
ATOM 730 N N . GLU A 1 91 ? 5.498 4.584 -6.728 1.00 96.44 91 GLU A N 1
ATOM 731 C CA . GLU A 1 91 ? 4.173 5.122 -7.064 1.00 96.44 91 GLU A CA 1
ATOM 732 C C . GLU A 1 91 ? 3.045 4.156 -6.661 1.00 96.44 91 GLU A C 1
ATOM 734 O O . GLU A 1 91 ? 2.038 4.573 -6.091 1.00 96.44 91 GLU A O 1
ATOM 739 N N . PHE A 1 92 ? 3.210 2.857 -6.924 1.00 96.94 92 PHE A N 1
ATOM 740 C CA . PHE A 1 92 ? 2.254 1.831 -6.510 1.00 96.94 92 PHE A CA 1
ATOM 741 C C . PHE A 1 92 ? 2.085 1.777 -4.985 1.00 96.94 92 PHE A C 1
ATOM 743 O O . PHE A 1 92 ? 0.956 1.788 -4.494 1.00 96.94 92 PHE A O 1
ATOM 750 N N . VAL A 1 93 ? 3.190 1.756 -4.240 1.00 95.75 93 VAL A N 1
ATOM 751 C CA . VAL A 1 93 ? 3.187 1.662 -2.773 1.00 95.75 93 VAL A CA 1
ATOM 752 C C . VAL A 1 93 ? 2.541 2.899 -2.132 1.00 95.75 93 VAL A C 1
ATOM 754 O O . VAL A 1 93 ? 1.736 2.768 -1.211 1.00 95.75 93 VAL A O 1
ATOM 757 N N . GLU A 1 94 ? 2.805 4.098 -2.658 1.00 95.31 94 GLU A N 1
ATOM 758 C CA . GLU A 1 94 ? 2.149 5.343 -2.218 1.00 95.31 94 GLU A CA 1
ATOM 759 C C . GLU A 1 94 ? 0.636 5.342 -2.514 1.00 95.31 94 GLU A C 1
ATOM 761 O O . GLU A 1 94 ? -0.177 5.775 -1.689 1.00 95.31 94 GLU A O 1
ATOM 766 N N . ARG A 1 95 ? 0.220 4.796 -3.666 1.00 96.00 95 ARG A N 1
ATOM 767 C CA . ARG A 1 95 ? -1.210 4.608 -3.964 1.00 96.00 95 ARG A CA 1
ATOM 768 C C . ARG A 1 95 ? -1.859 3.593 -3.026 1.00 96.00 95 ARG A C 1
ATOM 770 O O . ARG A 1 95 ? -2.995 3.810 -2.617 1.00 96.00 95 ARG A O 1
ATOM 777 N N . ALA A 1 96 ? -1.168 2.513 -2.670 1.00 94.69 96 ALA A N 1
ATOM 778 C CA . ALA A 1 96 ? -1.682 1.516 -1.734 1.00 94.69 96 ALA A CA 1
ATOM 779 C C . ALA A 1 96 ? -1.931 2.120 -0.338 1.00 94.69 96 ALA A C 1
ATOM 781 O O . ALA A 1 96 ? -2.983 1.881 0.254 1.00 94.69 96 ALA A O 1
ATOM 782 N N . GLU A 1 97 ? -1.029 2.974 0.151 1.00 92.88 97 GLU A N 1
ATOM 783 C CA . GLU A 1 97 ? -1.234 3.737 1.392 1.00 92.88 97 GLU A CA 1
ATOM 784 C C . GLU A 1 97 ? -2.499 4.611 1.322 1.00 92.88 97 GLU A C 1
ATOM 786 O O . GLU A 1 97 ? -3.355 4.558 2.208 1.00 92.88 97 GLU A O 1
ATOM 791 N N . THR A 1 98 ? -2.664 5.341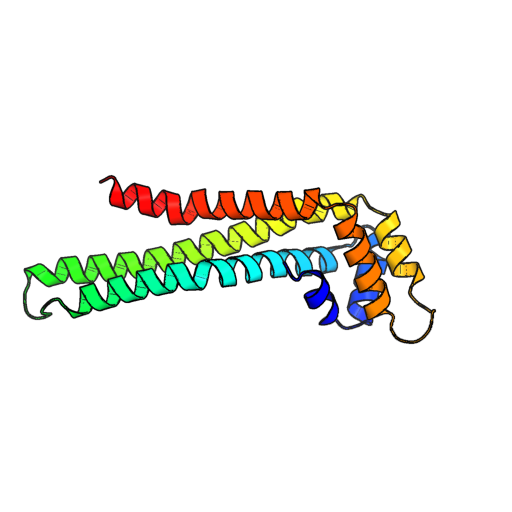 0.213 1.00 93.94 98 THR A N 1
ATOM 792 C CA . THR A 1 98 ? -3.844 6.185 -0.047 1.00 93.94 98 THR A CA 1
ATOM 793 C C . THR A 1 98 ? -5.141 5.364 -0.084 1.00 93.94 98 THR A C 1
ATOM 795 O O . THR A 1 98 ? -6.184 5.806 0.404 1.00 93.94 98 THR A O 1
ATOM 798 N N . VAL A 1 99 ? -5.102 4.149 -0.642 1.00 93.56 99 VAL A N 1
ATOM 799 C CA . VAL A 1 99 ? -6.240 3.213 -0.640 1.00 93.56 99 VAL A CA 1
ATOM 800 C C . VAL A 1 99 ? -6.622 2.817 0.785 1.00 93.56 99 VAL A C 1
ATOM 802 O O . VAL A 1 99 ? -7.812 2.803 1.108 1.00 93.56 99 VAL A O 1
ATOM 805 N N . GLY A 1 100 ? -5.634 2.527 1.637 1.00 89.81 100 GLY A N 1
ATOM 806 C CA . GLY A 1 100 ? -5.863 2.281 3.059 1.00 89.81 100 GLY A CA 1
ATOM 807 C C . GLY A 1 100 ? -6.578 3.461 3.710 1.00 89.81 100 GLY A C 1
ATOM 808 O O . GLY A 1 100 ? -7.651 3.288 4.286 1.00 89.81 100 GLY A O 1
ATOM 809 N N . GLU A 1 101 ? -6.054 4.673 3.512 1.00 89.06 101 GLU A N 1
ATOM 810 C CA . GLU A 1 101 ? -6.599 5.886 4.126 1.00 89.06 101 GLU A CA 1
ATOM 811 C C . GLU A 1 101 ? -8.041 6.146 3.706 1.00 89.06 101 GLU A C 1
ATOM 813 O O . GLU A 1 101 ? -8.922 6.343 4.540 1.00 89.06 101 GLU A O 1
ATOM 818 N N . THR A 1 102 ? -8.295 6.113 2.403 1.00 91.50 102 THR A N 1
ATOM 819 C CA . THR A 1 102 ? -9.610 6.411 1.828 1.00 91.50 102 THR A CA 1
ATOM 820 C C . THR A 1 102 ? -10.646 5.323 2.098 1.00 91.50 102 THR A C 1
ATOM 822 O O . THR A 1 102 ? -11.843 5.604 2.040 1.00 91.50 102 THR A O 1
ATOM 825 N N . THR A 1 103 ? -10.215 4.098 2.415 1.00 89.94 103 THR A N 1
ATOM 826 C CA . THR A 1 103 ? -11.126 2.989 2.720 1.00 89.94 103 THR A CA 1
ATOM 827 C C . THR A 1 103 ? -11.405 2.859 4.213 1.00 89.94 103 THR A C 1
ATOM 829 O O . THR A 1 103 ? -12.564 2.695 4.583 1.00 89.94 103 THR A O 1
ATOM 832 N N . PHE A 1 104 ? -10.384 2.939 5.069 1.00 85.62 104 PHE A N 1
ATOM 833 C CA . PHE A 1 104 ? -10.542 2.724 6.508 1.00 85.62 104 PHE A CA 1
ATOM 834 C C . PHE A 1 104 ? -11.047 3.946 7.254 1.00 85.62 104 PHE A C 1
ATOM 836 O O . PHE A 1 104 ? -11.905 3.797 8.119 1.00 85.62 104 PHE A O 1
ATOM 843 N N . ARG A 1 105 ? -10.543 5.143 6.923 1.00 85.56 105 ARG A N 1
ATOM 844 C CA . ARG A 1 105 ? -10.909 6.372 7.635 1.00 85.56 105 ARG A CA 1
ATOM 845 C C . ARG A 1 105 ? -12.425 6.565 7.757 1.00 85.56 105 ARG A C 1
ATOM 847 O O . ARG A 1 105 ? -12.871 6.664 8.892 1.00 85.56 105 ARG A O 1
ATOM 854 N N . PRO A 1 106 ? -13.224 6.578 6.669 1.00 87.44 106 PRO A N 1
ATOM 855 C CA . PRO A 1 106 ? -14.654 6.861 6.796 1.00 87.44 106 PRO A CA 1
ATOM 856 C C . PRO A 1 106 ? -15.380 5.796 7.621 1.00 87.44 106 PRO A C 1
ATOM 858 O O . PRO A 1 106 ? -16.173 6.124 8.491 1.00 87.44 106 PRO A O 1
ATOM 861 N N . VAL A 1 107 ? -15.051 4.520 7.400 1.00 87.19 107 VAL A N 1
ATOM 862 C CA . VAL A 1 107 ? -15.721 3.404 8.079 1.00 87.19 107 VAL A CA 1
ATOM 863 C C . VAL A 1 107 ? -15.477 3.446 9.583 1.00 87.19 107 VAL A C 1
ATOM 865 O O . VAL A 1 107 ? -16.377 3.200 10.374 1.00 87.19 107 VAL A O 1
ATOM 868 N N . PHE A 1 108 ? -14.256 3.770 9.983 1.00 83.00 108 PHE A N 1
ATOM 869 C CA . PHE A 1 108 ? -13.928 3.864 11.389 1.00 83.00 108 PHE A CA 1
ATOM 870 C C . PHE A 1 108 ? -14.348 5.192 12.034 1.00 83.00 108 PHE A C 1
ATOM 872 O O . PHE A 1 108 ? -14.591 5.209 13.235 1.00 83.00 108 PHE A O 1
ATOM 879 N N . GLU A 1 109 ? -14.410 6.305 11.295 1.00 82.31 109 GLU A N 1
ATOM 880 C CA . GLU A 1 109 ? -14.901 7.586 11.832 1.00 82.31 109 GLU A CA 1
ATOM 881 C C . GLU A 1 109 ? -16.389 7.524 12.181 1.00 82.31 109 GLU A C 1
ATOM 883 O O . GLU A 1 109 ? -16.817 8.211 13.102 1.00 82.31 109 GLU A O 1
ATOM 888 N N . GLU A 1 110 ? -17.155 6.696 11.474 1.00 84.25 110 GLU A N 1
ATOM 889 C CA . GLU A 1 110 ? -18.595 6.529 11.684 1.00 84.25 110 GLU A CA 1
ATOM 890 C C . GLU A 1 110 ? -18.942 5.471 12.754 1.00 84.25 110 GLU A C 1
ATOM 892 O O . GLU A 1 110 ? -20.079 5.428 13.224 1.00 84.25 110 GLU A O 1
ATOM 897 N N . ASP A 1 111 ? -17.985 4.629 13.168 1.00 86.44 111 ASP A N 1
ATOM 898 C CA . ASP A 1 111 ? -18.227 3.509 14.088 1.00 86.44 111 ASP A CA 1
ATOM 899 C C . ASP A 1 111 ? -17.890 3.845 15.553 1.00 86.44 111 ASP A C 1
ATOM 901 O O . ASP A 1 111 ? -16.891 3.406 16.133 1.00 86.44 111 ASP A O 1
ATOM 905 N N . ASP A 1 112 ? -18.766 4.631 16.178 1.00 84.19 112 ASP A N 1
ATOM 906 C CA . ASP A 1 112 ? -18.666 4.981 17.601 1.00 84.19 112 ASP A CA 1
ATOM 907 C C . ASP A 1 112 ? -18.735 3.758 18.532 1.00 84.19 112 ASP A C 1
ATOM 909 O O . ASP A 1 112 ? -18.202 3.786 19.648 1.00 84.19 112 ASP A O 1
ATOM 913 N N . GLU A 1 113 ? -19.430 2.692 18.125 1.00 88.44 113 GLU A N 1
ATOM 914 C CA . GLU A 1 113 ? -19.613 1.498 18.952 1.00 88.44 113 GLU A CA 1
ATOM 915 C C . GLU A 1 113 ? -18.306 0.718 19.084 1.00 88.44 113 GLU A C 1
ATOM 917 O O . GLU A 1 113 ? -17.915 0.378 20.206 1.00 88.44 113 GLU A O 1
ATOM 922 N N . LEU A 1 114 ? -17.577 0.545 17.978 1.00 87.12 114 LEU A N 1
ATOM 923 C CA . LEU A 1 114 ? -16.246 -0.050 17.968 1.00 87.12 114 LEU A CA 1
ATOM 924 C C . LEU A 1 114 ? -15.312 0.640 18.969 1.00 87.12 114 LEU A C 1
ATOM 926 O O . LEU A 1 114 ? -14.643 -0.017 19.777 1.00 87.12 114 LEU A O 1
ATOM 930 N N . TRP A 1 115 ? -15.253 1.972 18.934 1.00 85.25 115 TRP A N 1
ATOM 931 C CA . TRP A 1 115 ? -14.346 2.729 19.796 1.00 85.25 115 TRP A CA 1
ATOM 932 C C . TRP A 1 115 ? -14.744 2.667 21.260 1.00 85.25 115 TRP A C 1
ATOM 934 O O . TRP A 1 115 ? -13.882 2.477 22.130 1.00 85.25 115 TRP A O 1
ATOM 944 N N . ARG A 1 116 ? -16.047 2.731 21.529 1.00 85.62 116 ARG A N 1
ATOM 945 C CA . ARG A 1 116 ? -16.594 2.554 22.871 1.00 85.62 116 ARG A CA 1
ATOM 946 C C . ARG A 1 116 ? -16.255 1.176 23.428 1.00 85.62 116 ARG A C 1
ATOM 948 O O . ARG A 1 116 ? -15.859 1.057 24.589 1.00 85.62 116 ARG A O 1
ATOM 955 N N . ASP A 1 117 ? -16.348 0.136 22.609 1.00 88.94 117 ASP A N 1
ATOM 956 C CA . ASP A 1 117 ? -16.013 -1.229 23.006 1.00 88.94 117 ASP A CA 1
ATOM 957 C C . ASP A 1 117 ? -14.522 -1.422 23.262 1.00 88.94 117 ASP A C 1
ATOM 959 O O . ASP A 1 117 ? -14.156 -2.108 24.224 1.00 88.94 117 ASP A O 1
ATOM 963 N N . CYS A 1 118 ? -13.658 -0.751 22.498 1.00 86.19 118 CYS A N 1
ATOM 964 C CA . CYS A 1 118 ? -12.228 -0.700 22.786 1.00 86.19 118 CYS A CA 1
ATOM 965 C C . CYS A 1 118 ? -11.942 0.004 24.127 1.00 86.19 118 CYS A C 1
ATOM 967 O O . CYS A 1 118 ? -11.150 -0.487 24.935 1.00 86.19 118 CYS A O 1
ATOM 969 N N . LEU A 1 119 ? -12.613 1.125 24.410 1.00 85.19 119 LEU A N 1
ATOM 970 C CA . LEU A 1 119 ? -12.428 1.883 25.651 1.00 85.19 119 LEU A CA 1
ATOM 971 C C . LEU A 1 119 ? -12.895 1.125 26.892 1.00 85.19 119 LEU A C 1
ATOM 973 O O . LEU A 1 119 ? -12.202 1.152 27.914 1.00 85.19 119 LEU A O 1
ATOM 977 N N . LYS A 1 120 ? -14.005 0.382 26.794 1.00 89.31 120 LYS A N 1
ATOM 978 C CA . LYS A 1 120 ? -14.504 -0.496 27.869 1.00 89.31 120 LYS A CA 1
ATOM 979 C C . LYS A 1 120 ? -13.480 -1.548 28.310 1.00 89.31 120 LYS A C 1
ATOM 981 O O . LYS A 1 120 ? -13.569 -2.033 29.437 1.00 89.31 120 LYS A O 1
ATOM 986 N N . GLN A 1 121 ? -12.498 -1.898 27.470 1.00 89.31 121 GLN A N 1
ATOM 987 C CA . GLN A 1 121 ? -11.454 -2.869 27.830 1.00 89.31 121 GLN A CA 1
ATOM 988 C C . GLN A 1 121 ? -10.450 -2.321 28.854 1.00 89.31 121 GLN A C 1
ATOM 990 O O . GLN A 1 121 ? -9.705 -3.093 29.481 1.00 89.31 121 GLN A O 1
ATOM 995 N N . ARG A 1 122 ? -10.387 -0.993 29.022 1.00 83.31 122 ARG A N 1
ATOM 996 C CA . ARG A 1 122 ? -9.483 -0.345 29.973 1.00 83.31 122 ARG A CA 1
ATOM 997 C C . ARG A 1 122 ? -9.994 -0.518 31.397 1.00 83.31 122 ARG A C 1
ATOM 999 O O . ARG A 1 122 ? -11.182 -0.427 31.664 1.00 83.31 122 ARG A O 1
ATOM 1006 N N . GLY A 1 123 ? -9.073 -0.745 32.331 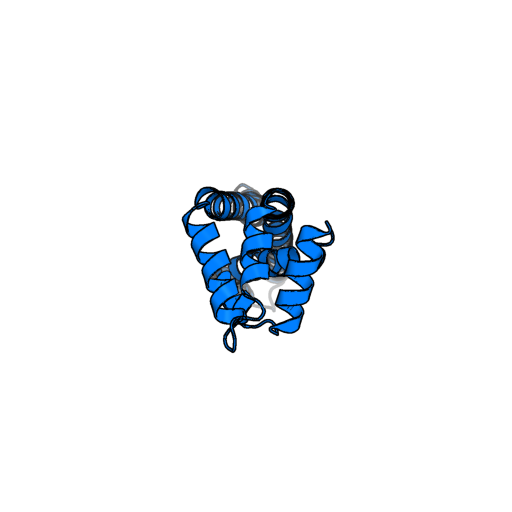1.00 83.88 123 GLY A N 1
ATOM 1007 C CA . GLY A 1 123 ? -9.410 -0.952 33.743 1.00 83.88 123 GLY A CA 1
ATOM 1008 C C . GLY A 1 123 ? -9.785 -2.394 34.096 1.00 83.88 123 GLY A C 1
ATOM 1009 O O . GLY A 1 123 ? -9.855 -2.715 35.274 1.00 83.88 123 GLY A O 1
ATOM 1010 N N . GLN A 1 124 ? -9.908 -3.295 33.116 1.00 88.31 124 GLN A N 1
ATOM 1011 C CA . GLN A 1 124 ? -10.170 -4.725 33.339 1.00 88.31 124 GLN A CA 1
ATOM 1012 C C . GLN A 1 124 ? -8.903 -5.544 33.689 1.00 88.31 124 GLN A C 1
ATOM 1014 O O . GLN A 1 124 ? -8.795 -6.718 33.349 1.00 88.31 124 GLN A O 1
ATOM 1019 N N . GLY A 1 125 ? -7.898 -4.926 34.314 1.00 84.00 125 GLY A N 1
ATOM 1020 C CA . GLY A 1 125 ? -6.612 -5.571 34.617 1.00 84.00 125 GLY A CA 1
ATOM 1021 C C . GLY A 1 125 ? -5.632 -5.634 33.435 1.00 84.00 125 GLY A C 1
ATOM 1022 O O . GLY A 1 125 ? -5.793 -4.935 32.426 1.00 84.00 125 GLY A O 1
ATOM 1023 N N . SER A 1 126 ? -4.581 -6.450 33.578 1.00 82.88 126 SER A N 1
ATOM 1024 C CA . SER A 1 126 ? -3.524 -6.640 32.569 1.00 82.88 126 SER A CA 1
ATOM 1025 C C . SER A 1 126 ? -4.085 -7.169 31.240 1.00 82.88 126 SER A C 1
ATOM 1027 O O . SER A 1 126 ? -5.176 -7.727 31.205 1.00 82.88 126 SER A O 1
ATOM 1029 N N . GLY A 1 127 ? -3.375 -6.959 30.124 1.00 86.12 127 GLY A N 1
ATOM 1030 C CA . GLY A 1 127 ? -3.809 -7.449 28.801 1.00 86.12 127 GLY A CA 1
ATOM 1031 C C . GLY A 1 127 ? -4.763 -6.522 28.034 1.00 86.12 127 GLY A C 1
ATOM 1032 O O . GLY A 1 127 ? -5.507 -6.978 27.172 1.00 86.12 127 GLY A O 1
ATOM 1033 N N . TYR A 1 128 ? -4.760 -5.212 28.323 1.00 82.94 128 TYR A N 1
ATOM 1034 C CA . TYR A 1 128 ? -5.577 -4.229 27.587 1.00 82.94 128 TYR A CA 1
ATOM 1035 C C . TYR A 1 128 ? -5.375 -4.319 26.069 1.00 82.94 128 TYR A C 1
ATOM 1037 O O . TYR A 1 128 ? -6.344 -4.346 25.318 1.00 82.94 128 TYR A O 1
ATOM 1045 N N . ARG A 1 129 ? -4.115 -4.413 25.631 1.00 80.69 129 ARG A N 1
ATOM 1046 C CA . ARG A 1 129 ? -3.755 -4.508 24.214 1.00 80.69 129 ARG A CA 1
ATOM 1047 C C . ARG A 1 129 ? -4.364 -5.747 23.557 1.00 80.69 129 ARG A C 1
ATOM 1049 O O . ARG A 1 129 ? -4.993 -5.612 22.519 1.00 80.69 129 ARG A O 1
ATOM 1056 N N . ASP A 1 130 ? -4.237 -6.913 24.189 1.00 85.94 130 ASP A N 1
ATOM 1057 C CA . ASP A 1 130 ? -4.770 -8.172 23.652 1.00 85.94 130 ASP A CA 1
ATOM 1058 C C . ASP A 1 130 ? -6.296 -8.107 23.495 1.00 85.94 130 ASP A C 1
ATOM 1060 O O . ASP A 1 130 ? -6.845 -8.542 22.484 1.00 85.94 130 ASP A O 1
ATOM 1064 N N . ARG A 1 131 ? -6.987 -7.501 24.471 1.00 88.94 131 ARG A N 1
ATOM 1065 C CA . ARG A 1 131 ? -8.442 -7.306 24.414 1.00 88.94 131 ARG A CA 1
ATOM 1066 C C . ARG A 1 131 ? -8.861 -6.333 23.316 1.00 88.94 131 ARG A C 1
ATOM 1068 O O . ARG A 1 131 ? -9.794 -6.640 22.584 1.00 88.94 131 ARG A O 1
ATOM 1075 N N . VAL A 1 132 ? -8.179 -5.196 23.168 1.00 85.75 132 VAL A N 1
ATOM 1076 C CA . VAL A 1 132 ? -8.467 -4.249 22.075 1.00 85.75 132 VAL A CA 1
ATOM 1077 C C . VAL A 1 132 ? -8.217 -4.901 20.717 1.00 85.75 132 VAL A C 1
ATOM 1079 O O . VAL A 1 132 ? -9.063 -4.810 19.834 1.00 85.75 132 VAL A O 1
ATOM 1082 N N . SER A 1 133 ? -7.114 -5.631 20.562 1.00 84.00 133 SER A N 1
ATOM 1083 C CA . SER A 1 133 ? -6.827 -6.371 19.332 1.00 84.00 133 SER A CA 1
ATOM 1084 C C . SER A 1 133 ? -7.891 -7.421 19.028 1.00 84.00 133 SER A C 1
ATOM 1086 O O . SER A 1 133 ? -8.278 -7.572 17.873 1.00 84.00 133 SER A O 1
ATOM 1088 N N . LYS A 1 134 ? -8.427 -8.100 20.051 1.00 88.81 134 LYS A N 1
ATOM 1089 C CA . LYS A 1 134 ? -9.568 -9.006 19.884 1.00 88.81 134 LYS A CA 1
ATOM 1090 C C . LYS A 1 134 ? -10.819 -8.272 19.393 1.00 88.81 134 LYS A C 1
ATOM 1092 O O . LYS A 1 134 ? -11.434 -8.749 18.447 1.00 88.81 134 LYS A O 1
ATOM 1097 N N . VAL A 1 135 ? -11.163 -7.123 19.979 1.00 90.69 135 VAL A N 1
ATOM 1098 C CA . VAL A 1 135 ? -12.313 -6.303 19.545 1.00 90.69 135 VAL A CA 1
ATOM 1099 C C . VAL A 1 135 ? -12.162 -5.891 18.077 1.00 90.69 135 VAL A C 1
ATOM 1101 O O . VAL A 1 135 ? -13.069 -6.111 17.280 1.00 90.69 135 VAL A O 1
ATOM 1104 N N . ILE A 1 136 ? -10.992 -5.377 17.692 1.00 86.50 136 ILE A N 1
ATOM 1105 C CA . ILE A 1 136 ? -10.699 -4.976 16.308 1.00 86.50 136 ILE A CA 1
ATOM 1106 C C . ILE A 1 136 ? -10.749 -6.179 15.353 1.00 86.50 136 ILE A C 1
ATOM 1108 O O . ILE A 1 136 ? -11.271 -6.081 14.244 1.00 86.50 136 ILE A O 1
ATOM 1112 N N . ASN A 1 137 ? -10.225 -7.334 15.767 1.00 87.94 137 ASN A N 1
ATOM 1113 C CA . ASN A 1 137 ? -10.272 -8.548 14.958 1.00 87.94 137 ASN A CA 1
ATOM 1114 C C . ASN A 1 137 ? -11.710 -9.045 14.745 1.00 87.94 137 ASN A C 1
ATOM 1116 O O . ASN A 1 137 ? -12.093 -9.386 13.625 1.00 87.94 137 ASN A O 1
ATOM 1120 N N . ASP A 1 138 ? -12.510 -9.066 15.810 1.00 91.38 138 ASP A N 1
ATOM 1121 C CA . ASP A 1 138 ? -13.916 -9.463 15.756 1.00 91.38 138 ASP A CA 1
ATOM 1122 C C . ASP A 1 138 ? -14.713 -8.484 14.866 1.00 91.38 138 ASP A C 1
ATOM 1124 O O . ASP A 1 138 ? -15.531 -8.915 14.049 1.00 91.38 138 ASP A O 1
ATOM 1128 N N . TRP A 1 139 ? -14.381 -7.189 14.910 1.00 91.50 139 TRP A N 1
ATOM 1129 C CA . TRP A 1 139 ? -14.928 -6.178 14.005 1.00 91.50 139 TRP A CA 1
ATOM 1130 C C . TRP A 1 139 ? -14.613 -6.469 12.532 1.00 91.50 139 TRP A C 1
ATOM 1132 O O . TRP A 1 139 ? -15.523 -6.477 11.703 1.00 91.50 139 TRP A O 1
ATOM 1142 N N . PHE A 1 140 ? -13.362 -6.794 12.190 1.00 88.06 140 PHE A N 1
ATOM 1143 C CA . PHE A 1 140 ? -12.995 -7.181 10.819 1.00 88.06 140 PHE A CA 1
ATOM 1144 C C . PHE A 1 140 ? -13.675 -8.477 10.363 1.00 88.06 140 PHE A C 1
ATOM 1146 O O . PHE A 1 140 ? -13.963 -8.652 9.175 1.00 88.06 140 PHE A O 1
ATOM 1153 N N . HIS A 1 141 ? -13.940 -9.404 11.286 1.00 90.12 141 HIS A N 1
ATOM 1154 C CA . HIS A 1 141 ? -14.690 -10.617 10.978 1.00 90.12 141 HIS A CA 1
ATOM 1155 C C . HIS A 1 141 ? -16.160 -10.347 10.654 1.00 90.12 141 HIS A C 1
ATOM 1157 O O . HIS A 1 141 ? -16.710 -11.089 9.831 1.00 90.12 141 HIS A O 1
ATOM 1163 N N . ALA A 1 142 ? -16.760 -9.318 11.258 1.00 93.06 142 ALA A N 1
ATOM 1164 C CA . ALA A 1 142 ? -18.102 -8.840 10.938 1.00 93.06 142 ALA A CA 1
ATOM 1165 C C . ALA A 1 142 ? -18.125 -8.010 9.637 1.00 93.06 142 ALA A C 1
ATOM 1167 O O . ALA A 1 142 ? -19.005 -8.210 8.803 1.00 93.06 142 ALA A O 1
ATOM 1168 N N . HIS A 1 143 ? -17.106 -7.180 9.402 1.00 90.94 143 HIS A N 1
ATOM 1169 C CA . HIS A 1 143 ? -16.999 -6.253 8.266 1.00 90.94 143 HIS A CA 1
ATOM 1170 C C . HIS A 1 143 ? -16.032 -6.755 7.186 1.00 90.94 143 HIS A C 1
ATOM 1172 O O . HIS A 1 143 ? -15.089 -6.073 6.777 1.00 90.94 143 HIS A O 1
ATOM 1178 N N . ARG A 1 144 ? -16.227 -7.996 6.715 1.00 89.44 144 ARG A N 1
ATOM 1179 C CA . ARG A 1 144 ? -15.306 -8.641 5.750 1.00 89.44 144 ARG A CA 1
ATOM 1180 C C . ARG A 1 144 ? -15.237 -7.934 4.398 1.00 89.44 144 ARG A C 1
ATOM 1182 O O . ARG A 1 144 ? -14.307 -8.170 3.626 1.00 89.44 144 ARG A O 1
ATOM 1189 N N . ASP A 1 145 ? -16.241 -7.138 4.067 1.00 91.81 145 ASP A N 1
ATOM 1190 C CA . ASP A 1 145 ? -16.305 -6.333 2.854 1.00 91.81 145 ASP A CA 1
ATOM 1191 C C . ASP A 1 145 ? -15.261 -5.209 2.845 1.00 91.81 145 ASP A C 1
ATOM 1193 O O . ASP A 1 145 ? -14.736 -4.900 1.773 1.00 91.81 145 ASP A O 1
ATOM 1197 N N . VAL A 1 146 ? -14.885 -4.676 4.013 1.00 89.69 146 VAL A N 1
ATOM 1198 C CA . VAL A 1 146 ? -13.914 -3.581 4.136 1.00 89.69 146 VAL A CA 1
ATOM 1199 C C . VAL A 1 146 ? -12.502 -4.040 3.727 1.00 89.69 146 VAL A C 1
ATOM 1201 O O . VAL A 1 146 ? -11.976 -3.486 2.757 1.00 89.69 146 VAL A O 1
ATOM 1204 N N . PRO A 1 147 ? -11.902 -5.103 4.314 1.00 86.25 147 PRO A N 1
ATOM 1205 C CA . PRO A 1 147 ? -10.650 -5.677 3.813 1.00 86.25 147 PRO A CA 1
ATOM 1206 C C . PRO A 1 147 ? -10.702 -6.073 2.335 1.00 86.25 147 PRO A C 1
ATOM 1208 O O . PRO A 1 147 ? -9.774 -5.795 1.585 1.00 86.25 147 PRO A O 1
ATOM 1211 N N . ARG A 1 148 ? -11.814 -6.663 1.875 1.00 90.06 148 ARG A N 1
ATOM 1212 C CA . ARG A 1 148 ? -11.979 -7.045 0.460 1.00 90.06 148 ARG A CA 1
ATOM 1213 C C . ARG A 1 148 ? -12.005 -5.838 -0.472 1.00 90.06 148 ARG A C 1
ATOM 1215 O O . ARG A 1 148 ? -11.592 -5.939 -1.626 1.00 90.06 148 ARG A O 1
ATOM 1222 N N . LYS A 1 149 ? -12.550 -4.707 -0.022 1.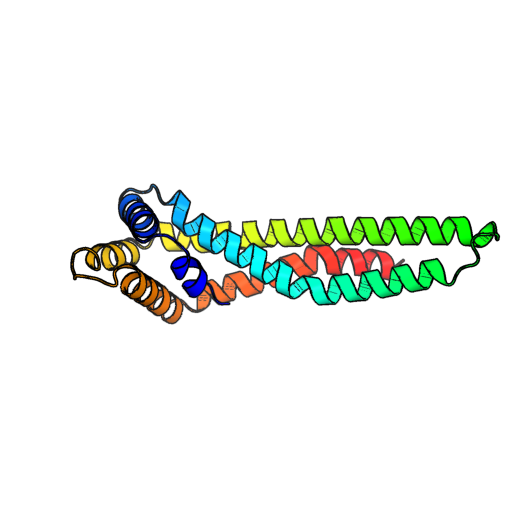00 92.44 149 LYS A N 1
ATOM 1223 C CA . LYS A 1 149 ? -12.516 -3.450 -0.770 1.00 92.44 149 LYS A CA 1
ATOM 1224 C C . LYS A 1 149 ? -11.079 -2.951 -0.882 1.00 92.44 149 LYS A C 1
ATOM 1226 O O . LYS A 1 149 ? -10.664 -2.674 -2.000 1.00 92.44 149 LYS A O 1
ATOM 1231 N N . VAL A 1 150 ? -10.321 -2.946 0.215 1.00 91.12 150 VAL A N 1
ATOM 1232 C CA . VAL A 1 150 ? -8.889 -2.604 0.197 1.00 91.12 150 VAL A CA 1
ATOM 1233 C C . VAL A 1 150 ? -8.126 -3.493 -0.779 1.00 91.12 150 VAL A C 1
ATOM 1235 O O . VAL A 1 150 ? -7.482 -2.966 -1.680 1.00 91.12 150 VAL A O 1
ATOM 1238 N N . ASP A 1 151 ? -8.267 -4.818 -0.680 1.00 91.00 151 ASP A N 1
ATOM 1239 C CA . ASP A 1 151 ? -7.579 -5.761 -1.571 1.00 91.00 151 ASP A CA 1
ATOM 1240 C C . ASP A 1 151 ? -7.876 -5.466 -3.052 1.00 91.00 151 ASP A C 1
ATOM 1242 O O . ASP A 1 151 ? -6.965 -5.403 -3.880 1.00 91.00 151 ASP A O 1
ATOM 1246 N N . ARG A 1 152 ? -9.150 -5.224 -3.396 1.00 94.62 152 ARG A N 1
ATOM 1247 C CA . ARG A 1 152 ? -9.557 -4.880 -4.770 1.00 94.62 152 ARG A CA 1
ATOM 1248 C C . ARG A 1 152 ? -8.963 -3.557 -5.242 1.00 94.62 152 ARG A C 1
ATOM 1250 O O . ARG A 1 152 ? -8.512 -3.470 -6.382 1.00 94.62 152 ARG A O 1
ATOM 1257 N N . GLU A 1 153 ? -8.978 -2.525 -4.408 1.00 95.56 153 GLU A N 1
ATOM 1258 C CA . GLU A 1 153 ? -8.447 -1.212 -4.779 1.00 95.56 153 GLU A CA 1
ATOM 1259 C C . GLU A 1 153 ? -6.911 -1.219 -4.873 1.00 95.56 153 GLU A C 1
ATOM 1261 O O . GLU A 1 153 ? -6.357 -0.621 -5.794 1.00 95.56 153 GLU A O 1
ATOM 1266 N N . VAL A 1 154 ? -6.210 -1.986 -4.029 1.00 94.62 154 VAL A N 1
ATOM 1267 C CA . VAL A 1 154 ? -4.759 -2.214 -4.160 1.00 94.62 154 VAL A CA 1
ATOM 1268 C C . VAL A 1 154 ? -4.440 -2.956 -5.463 1.00 94.62 154 VAL A C 1
ATOM 1270 O O . VAL A 1 154 ? -3.531 -2.561 -6.193 1.00 94.62 154 VAL A O 1
ATOM 1273 N N . GLN A 1 155 ? -5.215 -3.981 -5.829 1.00 94.06 155 GLN A N 1
ATOM 1274 C CA . GLN A 1 155 ? -5.046 -4.676 -7.115 1.00 94.06 155 GLN A CA 1
ATOM 1275 C C . GLN A 1 155 ? -5.279 -3.754 -8.323 1.00 94.06 155 GLN A C 1
ATOM 1277 O O . GLN A 1 155 ? -4.562 -3.836 -9.327 1.00 94.06 155 GLN A O 1
ATOM 1282 N N . LYS A 1 156 ? -6.249 -2.837 -8.238 1.00 95.44 156 LYS A N 1
ATOM 1283 C CA . LYS A 1 156 ? -6.450 -1.796 -9.258 1.00 95.44 156 LYS A CA 1
ATOM 1284 C C . LYS A 1 156 ? -5.283 -0.810 -9.298 1.00 95.44 156 LYS A C 1
ATOM 1286 O O . LYS A 1 156 ? -4.857 -0.423 -10.389 1.00 95.44 156 LYS A O 1
ATOM 1291 N N . ALA A 1 157 ? -4.738 -0.425 -8.145 1.00 95.25 157 ALA A N 1
ATOM 1292 C CA . ALA A 1 157 ? -3.558 0.431 -8.071 1.00 95.25 157 ALA A CA 1
ATOM 1293 C C . ALA A 1 157 ? -2.353 -0.230 -8.755 1.00 95.25 157 ALA A C 1
ATOM 1295 O O . ALA A 1 157 ? -1.698 0.415 -9.569 1.00 95.25 157 ALA A O 1
ATOM 1296 N N . TRP A 1 158 ? -2.120 -1.524 -8.524 1.00 94.06 158 TRP A N 1
ATOM 1297 C CA . TRP A 1 158 ? -1.096 -2.306 -9.227 1.00 94.06 158 TRP A CA 1
ATOM 1298 C C . TRP A 1 158 ? -1.314 -2.308 -10.745 1.00 94.06 158 TRP A C 1
ATOM 1300 O O . TRP A 1 158 ? -0.415 -1.988 -11.527 1.00 94.06 158 TRP A O 1
ATOM 1310 N N . SER A 1 159 ? -2.546 -2.607 -11.164 1.00 93.38 159 SER A N 1
ATOM 1311 C CA . SER A 1 159 ? -2.906 -2.711 -12.580 1.00 93.38 159 SER A CA 1
ATOM 1312 C C . SER A 1 159 ? -2.734 -1.386 -13.329 1.00 93.38 159 SER A C 1
ATOM 1314 O O . SER A 1 159 ? -2.250 -1.365 -14.455 1.00 93.38 159 SER A O 1
ATOM 1316 N N . SER A 1 160 ? -3.079 -0.272 -12.684 1.00 93.75 160 SER A N 1
ATOM 1317 C CA . SER A 1 160 ? -3.007 1.082 -13.252 1.00 93.75 160 SER A CA 1
ATOM 1318 C C . SER A 1 160 ? -1.645 1.772 -13.098 1.00 93.75 160 SER A C 1
ATOM 1320 O O . SER A 1 160 ? -1.510 2.933 -13.484 1.00 93.75 160 SER A O 1
ATOM 1322 N N . THR A 1 161 ? -0.646 1.101 -12.519 1.00 93.19 161 THR A N 1
ATOM 1323 C CA . THR A 1 161 ? 0.714 1.639 -12.351 1.00 93.19 161 THR A CA 1
ATOM 1324 C C . THR A 1 161 ? 1.725 0.809 -13.129 1.00 93.19 161 THR A C 1
ATOM 1326 O O . THR A 1 161 ? 2.079 1.175 -14.248 1.00 93.19 161 THR A O 1
ATOM 1329 N N . LEU A 1 162 ? 2.187 -0.300 -12.550 1.00 88.06 162 LEU A N 1
ATOM 1330 C CA . LEU A 1 162 ? 3.247 -1.139 -13.103 1.00 88.06 162 LEU A CA 1
ATOM 1331 C C . LEU A 1 162 ? 2.778 -1.928 -14.325 1.00 88.06 162 LEU A C 1
ATOM 1333 O O . LEU A 1 162 ? 3.492 -1.947 -15.324 1.00 88.06 162 LEU A O 1
ATOM 1337 N N . LEU A 1 163 ? 1.584 -2.534 -14.285 1.00 88.56 163 LEU A N 1
ATOM 1338 C CA . LEU A 1 163 ? 1.093 -3.325 -15.423 1.00 88.56 163 LEU A CA 1
ATOM 1339 C C . LEU A 1 163 ? 0.722 -2.450 -16.622 1.00 88.56 163 LEU A C 1
ATOM 1341 O O . LEU A 1 163 ? 1.101 -2.778 -17.741 1.00 88.56 163 LEU A O 1
ATOM 1345 N N . ALA A 1 164 ? 0.023 -1.334 -16.399 1.00 91.50 164 ALA A N 1
ATOM 1346 C CA . ALA A 1 164 ? -0.289 -0.378 -17.462 1.00 91.50 164 ALA A CA 1
ATOM 1347 C C . ALA A 1 164 ? 0.988 0.117 -18.158 1.00 91.50 164 ALA A C 1
ATOM 1349 O O . ALA A 1 164 ? 1.110 -0.001 -19.372 1.00 91.50 164 ALA A O 1
ATOM 1350 N N . TRP A 1 165 ? 1.978 0.558 -17.377 1.00 92.88 165 TRP A N 1
ATOM 1351 C CA . TRP A 1 165 ? 3.275 0.987 -17.899 1.00 92.88 165 TRP A CA 1
ATOM 1352 C C . TRP A 1 165 ? 4.013 -0.126 -18.662 1.00 92.88 165 TRP A C 1
ATOM 1354 O O . TRP A 1 165 ? 4.552 0.114 -19.740 1.00 92.88 165 TRP A O 1
ATOM 1364 N N . ALA A 1 166 ? 4.026 -1.354 -18.135 1.00 87.12 166 ALA A N 1
ATOM 1365 C CA . ALA A 1 166 ? 4.668 -2.480 -18.809 1.00 87.12 166 ALA A CA 1
ATOM 1366 C C . ALA A 1 166 ? 3.992 -2.803 -20.153 1.00 87.12 166 ALA A C 1
ATOM 1368 O O . ALA A 1 166 ? 4.679 -3.054 -21.142 1.00 87.12 166 ALA A O 1
ATOM 1369 N N . ASN A 1 167 ? 2.659 -2.743 -20.207 1.00 89.25 167 ASN A N 1
ATOM 1370 C CA . ASN A 1 167 ? 1.893 -2.958 -21.434 1.00 89.25 167 ASN A CA 1
ATOM 1371 C C . ASN A 1 167 ? 2.133 -1.852 -22.472 1.00 89.25 167 ASN A C 1
ATOM 1373 O O . ASN A 1 167 ? 2.231 -2.152 -23.657 1.00 89.25 167 ASN A O 1
ATOM 1377 N N . GLU A 1 168 ? 2.265 -0.593 -22.046 1.00 89.69 168 GLU A N 1
ATOM 1378 C CA . GLU A 1 168 ? 2.595 0.534 -22.934 1.00 89.69 168 GLU A CA 1
ATOM 1379 C C . GLU A 1 168 ? 3.964 0.367 -23.606 1.00 89.69 168 GLU A C 1
ATOM 1381 O O . GLU A 1 168 ? 4.141 0.753 -24.761 1.00 89.69 168 GLU A O 1
ATOM 1386 N N . ILE A 1 169 ? 4.933 -0.221 -22.900 1.00 85.06 169 ILE A N 1
ATOM 1387 C CA . ILE A 1 169 ? 6.267 -0.484 -23.452 1.00 85.06 169 ILE A CA 1
ATOM 1388 C C . ILE A 1 169 ? 6.275 -1.732 -24.336 1.00 85.06 169 ILE A C 1
ATOM 1390 O O . ILE A 1 169 ? 6.980 -1.743 -25.335 1.00 85.06 169 ILE A O 1
ATOM 1394 N N . ALA A 1 170 ? 5.517 -2.775 -23.986 1.00 78.94 170 ALA A N 1
ATOM 1395 C CA . ALA A 1 170 ? 5.472 -4.021 -24.755 1.00 78.94 170 ALA A CA 1
ATOM 1396 C C . ALA A 1 170 ? 4.598 -3.942 -26.022 1.00 78.94 170 ALA A C 1
ATOM 1398 O O . ALA A 1 170 ? 4.743 -4.773 -26.916 1.00 78.94 170 ALA A O 1
ATOM 1399 N N . GLY A 1 171 ? 3.652 -2.998 -26.069 1.00 68.38 171 GLY A N 1
ATOM 1400 C CA . GLY A 1 171 ? 2.750 -2.765 -27.202 1.00 68.38 171 GLY A CA 1
ATOM 1401 C C . GLY A 1 171 ? 3.277 -1.791 -28.263 1.00 68.38 171 GLY A C 1
ATOM 1402 O O . GLY A 1 171 ? 2.552 -1.520 -29.220 1.00 68.38 171 GLY A O 1
ATOM 1403 N N . ASN A 1 172 ? 4.496 -1.272 -28.090 1.00 46.53 172 ASN A N 1
ATOM 1404 C CA . ASN A 1 172 ? 5.267 -0.516 -29.085 1.00 46.53 172 ASN A CA 1
ATOM 1405 C C . ASN A 1 172 ? 6.478 -1.336 -29.547 1.00 46.53 172 ASN A C 1
ATOM 1407 O O . ASN A 1 172 ? 6.978 -1.045 -30.656 1.00 46.53 172 ASN A O 1
#

Secondary structure (DSSP, 8-state):
--HHHHHTTS-HHHHHHHHHHHTTT--HHHHHHHHHHHHHHHHHHHHHHHHHHHHHHHHHHHHS-TT-HHHHHHHHHHHHHHHHHHHHHHHHHHHHHHHHHHHHHHHHHS-HHHHHHHHHTTTSSS-HHHHHHHHHHHHHHH-THHHHHHHHHHHHHHIIIIIHHHHHHHT-

pLDDT: mean 84.39, std 11.48, range [46.53, 96.94]

Radius of gyration: 21.86 Å; chains: 1; bounding box: 53×24×65 Å